Protein AF-A0A9Q3BTA9-F1 (afdb_monomer_lite)

Radius of gyration: 16.53 Å; chains: 1; bounding 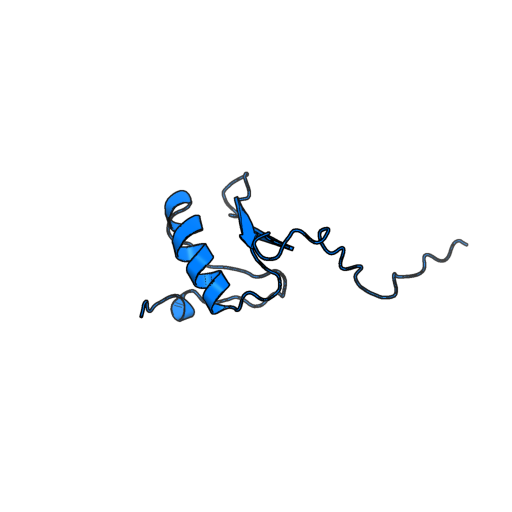box: 27×61×35 Å

Organism: NCBI:txid1389203

Struc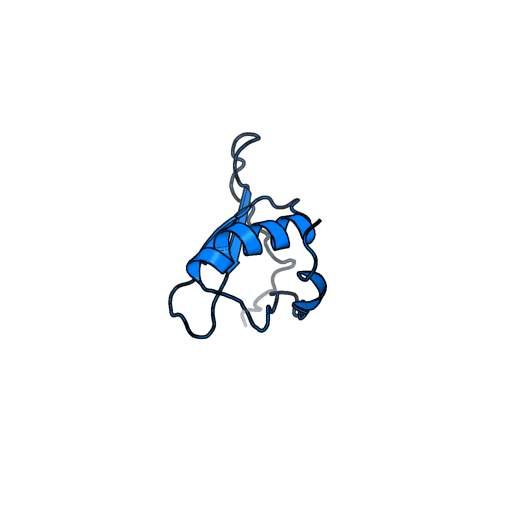ture (mmCIF, N/CA/C/O backbone):
data_AF-A0A9Q3BTA9-F1
#
_entry.id   AF-A0A9Q3BTA9-F1
#
loop_
_atom_site.group_PDB
_atom_site.id
_atom_site.type_symbol
_atom_site.label_atom_id
_atom_site.label_alt_id
_atom_site.label_comp_id
_atom_site.label_asym_id
_atom_site.label_entity_id
_atom_site.label_seq_id
_atom_site.pdbx_PDB_ins_code
_atom_site.Cartn_x
_atom_site.Cartn_y
_atom_site.Cartn_z
_atom_site.occupancy
_atom_site.B_iso_or_equiv
_atom_site.auth_seq_id
_atom_site.auth_comp_id
_atom_site.auth_asym_id
_atom_site.auth_atom_id
_atom_site.pdbx_PDB_model_num
ATOM 1 N N . MET A 1 1 ? 1.275 -47.251 1.051 1.00 38.75 1 MET A N 1
ATOM 2 C CA . MET A 1 1 ? 1.435 -45.922 1.678 1.00 38.75 1 MET A CA 1
ATOM 3 C C . MET A 1 1 ? 1.722 -44.923 0.575 1.00 38.75 1 MET A C 1
ATOM 5 O O . MET A 1 1 ? 2.699 -45.113 -0.136 1.00 38.75 1 MET A O 1
ATOM 9 N N . ILE A 1 2 ? 0.861 -43.925 0.387 1.00 44.75 2 ILE A N 1
ATOM 10 C CA . ILE A 1 2 ? 1.105 -42.815 -0.542 1.00 44.75 2 ILE A CA 1
ATOM 11 C C . ILE A 1 2 ? 1.864 -41.752 0.251 1.00 44.75 2 ILE A C 1
ATOM 13 O O . ILE A 1 2 ? 1.355 -41.263 1.254 1.00 44.75 2 ILE A O 1
ATOM 17 N N . GLN A 1 3 ? 3.097 -41.459 -0.154 1.00 51.94 3 GLN A N 1
ATOM 18 C CA . GLN A 1 3 ? 3.883 -40.360 0.399 1.00 51.94 3 GLN A CA 1
ATOM 19 C C . GLN A 1 3 ? 3.518 -39.102 -0.391 1.00 51.94 3 GLN A C 1
ATOM 21 O O . GLN A 1 3 ? 3.803 -39.013 -1.585 1.00 51.94 3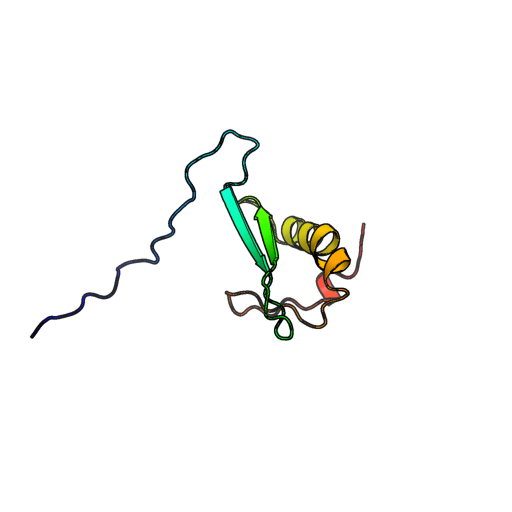 GLN A O 1
ATOM 26 N N . ILE A 1 4 ? 2.824 -38.168 0.258 1.00 60.25 4 ILE A N 1
ATOM 27 C CA . ILE A 1 4 ? 2.511 -36.857 -0.311 1.00 60.25 4 ILE A CA 1
ATOM 28 C C . ILE A 1 4 ? 3.823 -36.067 -0.292 1.00 60.25 4 ILE A C 1
ATOM 30 O O . ILE A 1 4 ? 4.319 -35.731 0.779 1.00 60.25 4 ILE A O 1
ATOM 34 N N . GLN A 1 5 ? 4.426 -35.839 -1.462 1.00 62.75 5 GLN A N 1
ATOM 35 C CA . GLN A 1 5 ? 5.585 -34.952 -1.562 1.00 62.75 5 GLN A CA 1
ATOM 36 C C . GLN A 1 5 ? 5.143 -33.517 -1.280 1.00 62.75 5 GLN A C 1
ATOM 38 O O . GLN A 1 5 ? 4.226 -33.014 -1.930 1.00 62.75 5 GLN A O 1
ATOM 43 N N . GLU A 1 6 ? 5.820 -32.856 -0.344 1.00 65.94 6 GLU A N 1
ATOM 44 C CA . GLU A 1 6 ? 5.677 -31.417 -0.148 1.00 65.94 6 GLU A CA 1
ATOM 45 C C . GLU A 1 6 ? 6.162 -30.672 -1.406 1.00 65.94 6 GLU A C 1
ATOM 47 O O . GLU A 1 6 ? 7.214 -31.014 -1.964 1.00 65.94 6 GLU A O 1
ATOM 52 N N . PRO A 1 7 ? 5.400 -29.681 -1.903 1.00 61.31 7 PRO A N 1
ATOM 53 C CA . PRO A 1 7 ? 5.784 -28.933 -3.090 1.00 61.31 7 PRO A CA 1
ATOM 54 C C . PRO A 1 7 ? 7.096 -28.175 -2.840 1.00 61.31 7 PRO A C 1
ATOM 56 O O . PRO A 1 7 ? 7.234 -27.437 -1.870 1.00 61.31 7 PRO A O 1
ATOM 59 N N . LYS A 1 8 ? 8.066 -28.361 -3.745 1.00 56.72 8 LYS A N 1
ATOM 60 C CA . LYS A 1 8 ? 9.458 -27.876 -3.629 1.00 56.72 8 LYS A CA 1
ATOM 61 C C . LYS A 1 8 ? 9.637 -26.350 -3.647 1.00 56.72 8 LYS A C 1
ATOM 63 O O . LYS A 1 8 ? 10.747 -25.883 -3.413 1.00 56.72 8 LYS A O 1
ATOM 68 N N . SER A 1 9 ? 8.588 -25.582 -3.918 1.00 54.16 9 SER A N 1
ATOM 69 C CA . SER A 1 9 ? 8.586 -24.119 -3.848 1.00 54.16 9 SER A CA 1
ATOM 70 C C . SER A 1 9 ? 7.150 -23.598 -3.956 1.00 54.16 9 SER A C 1
ATOM 72 O O . SER A 1 9 ? 6.325 -24.263 -4.595 1.00 54.16 9 SER A O 1
ATOM 74 N N . PRO A 1 10 ? 6.832 -22.413 -3.398 1.00 53.91 10 PRO A N 1
ATOM 75 C CA . PRO A 1 10 ? 5.605 -21.708 -3.746 1.00 53.91 10 PRO A CA 1
ATOM 76 C C . PRO A 1 10 ? 5.541 -21.569 -5.268 1.00 53.91 10 PRO A C 1
ATOM 78 O O . PRO A 1 10 ? 6.492 -21.098 -5.891 1.00 53.91 10 PRO A O 1
ATOM 81 N N . GLN A 1 11 ? 4.462 -22.044 -5.882 1.00 49.72 11 GLN A N 1
ATOM 82 C CA . GLN A 1 11 ? 4.228 -21.798 -7.298 1.00 49.72 11 GLN A CA 1
ATOM 83 C C . GLN A 1 11 ? 3.672 -20.382 -7.419 1.00 49.72 11 GLN A C 1
ATOM 85 O O . GLN A 1 11 ? 2.484 -20.157 -7.202 1.00 49.72 11 GLN A O 1
ATOM 90 N N . GLU A 1 12 ? 4.549 -19.421 -7.699 1.00 54.84 12 GLU A N 1
ATOM 91 C CA . GLU A 1 12 ? 4.144 -18.071 -8.077 1.00 54.84 12 GLU A CA 1
ATOM 92 C C . GLU A 1 12 ? 3.566 -18.152 -9.494 1.00 54.84 12 GLU A C 1
ATOM 94 O O . GLU A 1 12 ? 4.281 -18.328 -10.480 1.00 54.84 12 GLU A O 1
ATOM 99 N N . ILE A 1 13 ? 2.235 -18.175 -9.580 1.00 57.25 13 ILE A N 1
ATOM 100 C CA . ILE A 1 13 ? 1.523 -18.156 -10.856 1.00 57.25 13 ILE A CA 1
ATOM 101 C C . ILE A 1 13 ? 1.448 -16.695 -11.278 1.00 57.25 13 ILE A C 1
ATOM 103 O O . ILE A 1 13 ? 0.558 -15.962 -10.846 1.00 57.25 13 ILE A O 1
ATOM 107 N N . ASP A 1 14 ? 2.404 -16.279 -12.103 1.00 60.84 14 ASP A N 1
ATOM 108 C CA . ASP A 1 14 ? 2.365 -14.962 -12.724 1.00 60.84 14 ASP A CA 1
ATOM 109 C C . ASP A 1 14 ? 1.139 -14.833 -13.631 1.00 60.84 14 ASP A C 1
ATOM 111 O O . ASP A 1 14 ? 0.751 -15.756 -14.359 1.00 60.84 14 ASP A O 1
ATOM 115 N N . LEU A 1 15 ? 0.524 -13.651 -13.599 1.00 67.56 15 LEU A N 1
ATOM 116 C CA . LEU A 1 15 ? -0.511 -13.300 -14.559 1.00 67.56 15 LEU A CA 1
ATOM 117 C C . LEU A 1 15 ? 0.102 -13.255 -15.969 1.00 67.56 15 LEU A C 1
ATOM 119 O O . LEU A 1 15 ? 1.254 -12.842 -16.128 1.00 67.56 15 LEU A O 1
ATOM 123 N N . PRO A 1 16 ? -0.645 -13.665 -17.011 1.00 68.62 16 PRO A N 1
ATOM 124 C CA . PRO A 1 16 ? -0.142 -13.624 -18.376 1.00 68.62 16 PRO A CA 1
ATOM 125 C C . PRO A 1 16 ? 0.323 -12.201 -18.722 1.00 68.62 16 PRO A C 1
ATOM 127 O O . PRO A 1 16 ? -0.343 -11.234 -18.338 1.00 68.62 16 PRO A O 1
ATOM 130 N N . PRO A 1 17 ? 1.446 -12.050 -19.445 1.00 64.81 17 PRO A N 1
ATOM 131 C CA . PRO A 1 17 ? 1.995 -10.739 -19.752 1.00 64.81 17 PRO A CA 1
ATOM 132 C C . PRO A 1 17 ? 0.994 -9.944 -20.595 1.00 64.81 17 PRO A C 1
ATOM 134 O O . PRO A 1 17 ? 0.707 -10.286 -21.742 1.00 64.81 17 PRO A O 1
ATOM 137 N N . GLY A 1 18 ? 0.451 -8.873 -20.020 1.00 64.62 18 GLY A N 1
ATOM 138 C CA . GLY A 1 18 ? -0.173 -7.811 -20.797 1.00 64.62 18 GLY A CA 1
ATOM 139 C C . GLY A 1 18 ? 0.899 -6.895 -21.397 1.00 64.62 18 GLY A C 1
ATOM 140 O O . GLY A 1 18 ? 2.064 -6.952 -21.008 1.00 64.62 18 GLY A O 1
ATOM 141 N N . GLY A 1 19 ? 0.533 -6.036 -22.355 1.00 70.06 19 GLY A N 1
ATOM 142 C CA . GLY A 1 19 ? 1.462 -5.023 -22.883 1.00 70.06 19 GLY A CA 1
ATOM 143 C C . GLY A 1 19 ? 2.016 -4.114 -21.776 1.00 70.06 19 GLY A C 1
ATOM 144 O O . GLY A 1 19 ? 1.453 -4.081 -20.689 1.00 70.06 19 GLY A O 1
ATOM 145 N N . GLU A 1 20 ? 3.057 -3.323 -22.049 1.00 66.25 20 GLU A N 1
ATOM 146 C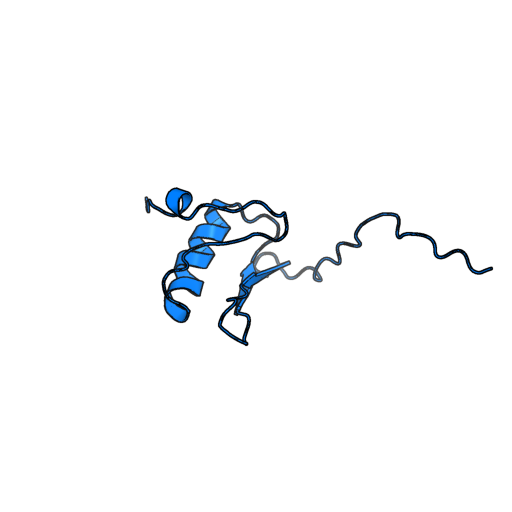 CA . GLU A 1 20 ? 3.822 -2.538 -21.047 1.00 66.25 20 GLU A CA 1
ATOM 147 C C . GLU A 1 20 ? 2.991 -1.661 -20.087 1.00 66.25 20 GLU A C 1
ATOM 149 O O . GLU A 1 20 ? 3.450 -1.311 -19.006 1.00 66.25 20 GLU A O 1
ATOM 154 N N . ARG A 1 21 ? 1.757 -1.304 -20.463 1.00 71.38 21 ARG A N 1
ATOM 155 C CA . ARG A 1 21 ? 0.816 -0.521 -19.642 1.00 71.38 21 ARG A CA 1
ATOM 156 C C . ARG A 1 21 ? -0.221 -1.368 -18.893 1.00 71.38 21 ARG A C 1
ATOM 158 O O . ARG A 1 21 ? -1.201 -0.826 -18.389 1.00 71.38 21 ARG A O 1
ATOM 165 N N . SER A 1 22 ? -0.051 -2.684 -18.862 1.00 82.94 22 SER A N 1
ATOM 166 C CA . SER A 1 22 ? -0.999 -3.619 -18.255 1.00 82.94 22 SER A CA 1
ATOM 167 C C . SER A 1 22 ? -0.537 -4.011 -16.864 1.00 82.94 22 SER A C 1
ATOM 169 O O . SER A 1 22 ? 0.628 -4.344 -16.659 1.00 82.94 22 SER A O 1
ATOM 171 N N . PHE A 1 23 ? -1.470 -4.016 -15.920 1.00 85.44 23 PHE A N 1
ATOM 172 C CA . PHE A 1 23 ? -1.228 -4.514 -14.574 1.00 85.44 23 PHE A CA 1
ATOM 173 C C . PHE A 1 23 ? -0.914 -6.012 -14.609 1.00 85.44 23 PHE A C 1
ATOM 175 O O . PHE A 1 23 ? -1.601 -6.777 -15.287 1.00 85.44 23 PHE A O 1
ATOM 182 N N . ASN A 1 24 ? 0.123 -6.418 -13.880 1.00 86.00 24 ASN A N 1
ATOM 183 C CA . ASN A 1 24 ? 0.570 -7.810 -13.771 1.00 86.00 24 ASN A CA 1
ATOM 184 C C . ASN A 1 24 ? 0.424 -8.363 -12.344 1.00 86.00 24 ASN A C 1
ATOM 186 O O . ASN A 1 24 ? 0.812 -9.497 -12.088 1.00 86.00 24 ASN A O 1
ATOM 190 N N . ALA A 1 25 ? -0.156 -7.586 -11.426 1.00 85.44 25 ALA A N 1
ATOM 191 C CA . ALA A 1 25 ? -0.469 -8.002 -10.068 1.00 85.44 25 ALA A CA 1
ATOM 192 C C . ALA A 1 25 ? -1.798 -7.393 -9.590 1.00 85.44 25 ALA A C 1
ATOM 194 O O . ALA A 1 25 ? -2.338 -6.452 -10.180 1.00 85.44 25 ALA A O 1
ATOM 195 N N . CYS A 1 26 ? -2.333 -7.938 -8.498 1.00 89.19 26 CYS A N 1
ATOM 196 C CA . CYS A 1 26 ? -3.519 -7.414 -7.833 1.00 89.19 26 CYS A CA 1
ATOM 197 C C . CYS A 1 26 ? -3.281 -7.346 -6.323 1.00 89.19 26 CYS A C 1
ATOM 199 O O . CYS A 1 26 ? -3.081 -8.373 -5.677 1.00 89.19 26 CYS A O 1
ATOM 201 N N . LEU A 1 27 ? -3.358 -6.145 -5.749 1.00 89.44 27 LEU A N 1
ATOM 202 C CA . LEU A 1 27 ? -3.386 -5.955 -4.305 1.00 89.44 27 LEU A CA 1
ATOM 203 C C . LEU A 1 27 ? -4.809 -6.195 -3.800 1.00 89.44 27 LEU A C 1
ATOM 205 O O . LEU A 1 27 ? -5.757 -5.557 -4.261 1.00 89.44 27 LEU A O 1
ATOM 209 N N . VAL A 1 28 ? -4.955 -7.097 -2.834 1.00 90.44 28 VAL A N 1
ATOM 210 C CA . VAL A 1 28 ? -6.243 -7.401 -2.207 1.00 90.44 28 VAL A CA 1
ATOM 211 C C . VAL A 1 28 ? -6.277 -6.776 -0.821 1.00 90.44 28 VAL A C 1
ATOM 213 O O . VAL A 1 28 ? -5.469 -7.113 0.040 1.00 90.44 28 VAL A O 1
ATOM 216 N N . LEU A 1 29 ? -7.223 -5.867 -0.598 1.00 89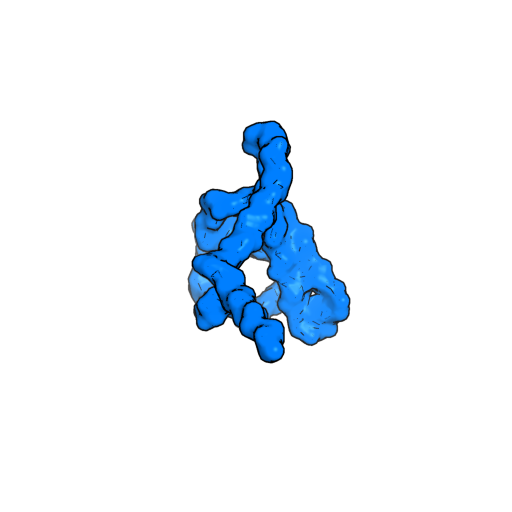.38 29 LEU A N 1
ATOM 217 C CA . LEU A 1 29 ? -7.483 -5.284 0.713 1.00 89.38 29 LEU A CA 1
ATOM 218 C C . LEU A 1 29 ? -8.710 -5.951 1.323 1.00 89.38 29 LEU A C 1
ATOM 220 O O . LEU A 1 29 ? -9.816 -5.876 0.779 1.00 89.38 29 LEU A O 1
ATOM 224 N N . VAL A 1 30 ? -8.504 -6.589 2.470 1.00 88.12 30 VAL A N 1
ATOM 225 C CA . VAL A 1 30 ? -9.562 -7.237 3.243 1.00 88.12 30 VAL A CA 1
ATOM 226 C C . VAL A 1 30 ? -9.790 -6.431 4.512 1.00 88.12 30 VAL A C 1
ATOM 228 O O . VAL A 1 30 ? -8.925 -6.345 5.380 1.00 88.12 30 VAL A O 1
ATOM 231 N N . ASP A 1 31 ? -10.970 -5.834 4.621 1.00 86.44 31 ASP A N 1
ATOM 232 C CA . ASP A 1 31 ? -11.418 -5.191 5.850 1.00 86.44 31 ASP A CA 1
ATOM 233 C C . ASP A 1 31 ? -12.108 -6.239 6.731 1.00 86.44 31 ASP A C 1
ATOM 235 O O . ASP A 1 31 ? -13.071 -6.875 6.305 1.00 86.44 31 ASP A O 1
ATOM 239 N N . ARG A 1 32 ? -11.630 -6.406 7.971 1.00 84.25 32 ARG A N 1
ATOM 240 C CA . ARG A 1 32 ? -12.141 -7.402 8.930 1.00 84.25 32 ARG A CA 1
ATOM 241 C C . ARG A 1 32 ? -13.638 -7.263 9.216 1.00 84.25 32 ARG A C 1
ATOM 243 O O . ARG A 1 32 ? -14.274 -8.247 9.583 1.00 84.25 32 ARG A O 1
ATOM 250 N N . TYR A 1 33 ? -14.202 -6.067 9.059 1.00 82.62 33 TYR A N 1
ATOM 251 C CA . TYR A 1 33 ? -15.617 -5.803 9.330 1.00 82.62 33 TYR A CA 1
ATOM 252 C C . TYR A 1 33 ? -16.492 -5.840 8.077 1.00 82.62 33 TYR A C 1
ATOM 254 O O . TYR A 1 33 ? -17.720 -5.888 8.185 1.00 82.62 33 TYR A O 1
ATOM 262 N N . ARG A 1 34 ? -15.894 -5.850 6.880 1.00 78.44 34 ARG A N 1
ATOM 263 C CA . ARG A 1 34 ? -16.631 -5.946 5.617 1.00 78.44 34 ARG A CA 1
ATOM 264 C C . ARG A 1 34 ? -16.521 -7.348 5.043 1.00 78.44 34 ARG A C 1
ATOM 266 O O . ARG A 1 34 ? -15.462 -7.953 4.981 1.00 78.44 34 ARG A O 1
ATOM 273 N N . LYS A 1 35 ? -17.639 -7.844 4.520 1.00 83.56 35 LYS A N 1
ATOM 274 C CA . LYS A 1 35 ? -17.686 -9.139 3.822 1.00 83.56 35 LYS A CA 1
ATOM 275 C C . LYS A 1 35 ? -17.155 -9.072 2.385 1.00 83.56 35 LYS A C 1
ATOM 277 O O . LYS A 1 35 ? -17.131 -10.088 1.701 1.00 83.56 35 LYS A O 1
ATOM 282 N N . THR A 1 36 ? -16.780 -7.883 1.914 1.00 85.31 36 THR A N 1
ATOM 283 C CA . THR A 1 36 ? -16.387 -7.626 0.525 1.00 85.31 36 THR A CA 1
ATOM 284 C C . THR A 1 36 ? -14.946 -7.115 0.465 1.00 85.31 36 THR A C 1
ATOM 286 O O . THR A 1 36 ? -14.697 -6.008 0.958 1.00 85.31 36 THR A O 1
ATOM 289 N N . PRO A 1 37 ? -14.009 -7.869 -0.135 1.00 90.31 37 PRO A N 1
ATOM 290 C CA . PRO A 1 37 ? -12.653 -7.389 -0.373 1.00 90.31 37 PRO A CA 1
ATOM 291 C C . PRO A 1 37 ? -12.626 -6.331 -1.482 1.00 90.31 37 PRO A C 1
ATOM 293 O O . PRO A 1 37 ? -13.490 -6.304 -2.361 1.00 90.31 37 PRO A O 1
ATOM 296 N N . MET A 1 38 ? -11.609 -5.475 -1.451 1.00 90.38 38 MET A N 1
ATOM 297 C CA . MET A 1 38 ? -11.294 -4.548 -2.534 1.00 90.38 38 MET A CA 1
ATOM 298 C C . MET A 1 38 ? -10.092 -5.070 -3.319 1.00 90.38 38 MET A C 1
ATOM 300 O O . MET A 1 38 ? -9.069 -5.420 -2.736 1.00 90.38 38 MET A O 1
ATOM 304 N N . PHE A 1 39 ? -10.217 -5.079 -4.643 1.00 91.69 39 PHE A N 1
ATOM 305 C CA . PHE A 1 39 ? -9.164 -5.491 -5.564 1.00 91.69 39 PHE A CA 1
ATOM 306 C C . PHE A 1 39 ? -8.593 -4.256 -6.255 1.00 91.69 39 PHE A C 1
ATOM 308 O O . PHE A 1 39 ? -9.323 -3.522 -6.924 1.00 91.69 39 PHE A O 1
ATOM 315 N N . LEU A 1 40 ? -7.297 -4.017 -6.077 1.00 90.31 40 LEU A N 1
ATOM 316 C CA . LEU A 1 40 ? -6.578 -2.900 -6.675 1.00 90.31 40 LEU A CA 1
ATOM 317 C C . LEU A 1 40 ? -5.559 -3.450 -7.678 1.00 90.31 40 LEU A C 1
ATOM 319 O O . LEU A 1 40 ? -4.623 -4.139 -7.270 1.00 90.31 40 LEU A O 1
ATOM 323 N N . PRO A 1 41 ? -5.717 -3.171 -8.982 1.00 90.38 41 PRO A N 1
ATOM 324 C CA . PRO A 1 41 ? -4.749 -3.618 -9.969 1.00 90.38 41 PRO A CA 1
ATOM 325 C C . PRO A 1 41 ? -3.429 -2.860 -9.773 1.00 90.38 41 PRO A C 1
ATOM 327 O O . PRO A 1 41 ? -3.421 -1.639 -9.591 1.00 90.38 41 PRO A O 1
ATOM 330 N N . CYS A 1 42 ? -2.314 -3.586 -9.769 1.00 88.56 42 CYS A N 1
ATOM 331 C CA . CYS A 1 42 ? -0.986 -3.048 -9.492 1.00 88.56 42 CYS A CA 1
ATOM 332 C C . CYS A 1 42 ? 0.086 -3.734 -10.344 1.00 88.56 42 CYS A C 1
ATOM 334 O O . CYS A 1 42 ? -0.211 -4.588 -11.186 1.00 88.56 42 CYS A O 1
ATOM 336 N N . HIS A 1 43 ? 1.339 -3.324 -10.144 1.00 86.94 43 HIS A N 1
ATOM 337 C CA . HIS A 1 43 ? 2.474 -3.993 -10.757 1.00 86.94 43 HIS A CA 1
ATOM 338 C C . HIS A 1 43 ? 3.346 -4.705 -9.722 1.00 86.94 43 HIS A C 1
ATOM 340 O O . HIS A 1 43 ? 3.508 -4.215 -8.606 1.00 86.94 43 HIS A O 1
ATOM 346 N N . THR A 1 44 ? 3.951 -5.832 -10.102 1.00 83.62 44 THR A N 1
ATOM 347 C CA . THR A 1 44 ? 4.841 -6.633 -9.238 1.00 83.62 44 THR A CA 1
ATOM 348 C C . THR A 1 44 ? 6.069 -5.863 -8.744 1.00 83.62 44 THR A C 1
ATOM 350 O O . THR A 1 44 ? 6.615 -6.186 -7.695 1.00 83.62 44 THR A O 1
ATOM 353 N N . TYR A 1 45 ? 6.489 -4.819 -9.465 1.00 84.81 45 TYR A N 1
ATOM 354 C CA . TYR A 1 45 ? 7.628 -3.968 -9.109 1.00 84.81 45 TYR A CA 1
ATOM 355 C C . TYR A 1 45 ? 7.253 -2.732 -8.274 1.00 84.81 45 TYR A C 1
ATOM 357 O O . TYR A 1 45 ? 8.118 -1.892 -8.022 1.00 84.81 45 TYR A O 1
ATOM 365 N N . TYR A 1 46 ? 5.988 -2.577 -7.865 1.00 86.44 46 TYR A N 1
ATOM 366 C CA . TYR A 1 46 ? 5.584 -1.466 -7.000 1.00 86.44 46 TYR A CA 1
ATOM 367 C C . TYR A 1 46 ? 6.353 -1.490 -5.682 1.00 86.44 46 TYR A C 1
ATOM 369 O O . TYR A 1 46 ? 6.432 -2.507 -4.992 1.00 86.44 46 TYR A O 1
ATOM 377 N N . THR A 1 47 ? 6.896 -0.336 -5.309 1.00 87.38 47 THR A N 1
ATOM 378 C CA . THR A 1 47 ? 7.557 -0.161 -4.020 1.00 87.38 47 THR A CA 1
ATOM 379 C C . THR A 1 47 ? 6.526 -0.045 -2.892 1.00 87.38 47 THR A C 1
ATOM 381 O O . THR A 1 47 ? 5.318 0.112 -3.113 1.00 87.38 47 THR A O 1
ATOM 384 N N . ALA A 1 48 ? 6.995 -0.082 -1.641 1.00 85.12 48 ALA A N 1
ATOM 385 C CA . ALA A 1 48 ? 6.138 0.162 -0.481 1.00 85.12 48 ALA A CA 1
ATOM 386 C C . ALA A 1 48 ? 5.458 1.544 -0.544 1.00 85.12 48 ALA A C 1
ATOM 388 O O . ALA A 1 48 ? 4.295 1.673 -0.165 1.00 85.12 48 ALA A O 1
ATOM 389 N N . LEU A 1 49 ? 6.156 2.557 -1.072 1.00 88.06 49 LEU A N 1
ATOM 390 C CA . LEU A 1 49 ? 5.613 3.902 -1.247 1.00 88.06 49 LEU A CA 1
ATOM 391 C C . LEU A 1 49 ? 4.512 3.929 -2.314 1.00 88.06 49 LEU A C 1
ATOM 393 O O . LEU A 1 49 ? 3.441 4.471 -2.056 1.00 88.06 49 LEU A O 1
ATOM 397 N N . ASP A 1 50 ? 4.736 3.296 -3.470 1.00 90.12 50 ASP A N 1
ATOM 398 C CA . ASP A 1 50 ? 3.723 3.205 -4.535 1.00 90.12 50 ASP A CA 1
ATOM 399 C C . ASP A 1 50 ? 2.452 2.521 -4.022 1.00 90.12 50 ASP A C 1
ATOM 401 O O . ASP A 1 50 ? 1.331 2.980 -4.257 1.00 90.12 50 ASP A O 1
ATOM 405 N N . THR A 1 51 ? 2.635 1.453 -3.243 1.00 88.12 51 THR A N 1
ATOM 406 C CA . THR A 1 51 ? 1.546 0.715 -2.599 1.00 88.12 51 THR A CA 1
ATOM 407 C C . THR A 1 51 ? 0.803 1.591 -1.588 1.00 88.12 51 THR A C 1
ATOM 409 O O . THR A 1 51 ? -0.427 1.639 -1.608 1.00 88.12 51 THR A O 1
ATOM 412 N N . ALA A 1 52 ? 1.519 2.332 -0.737 1.00 88.75 52 ALA A N 1
ATOM 413 C CA . ALA A 1 52 ? 0.922 3.241 0.241 1.00 88.75 52 ALA A CA 1
ATOM 414 C C . ALA A 1 52 ? 0.120 4.369 -0.428 1.00 88.75 52 ALA A C 1
ATOM 416 O O . ALA A 1 52 ? -1.018 4.629 -0.040 1.00 88.75 52 ALA A O 1
ATOM 417 N N . ILE A 1 53 ? 0.668 4.991 -1.476 1.00 91.31 53 ILE A N 1
ATOM 418 C CA . ILE A 1 53 ? -0.015 6.025 -2.267 1.00 91.31 53 ILE A CA 1
ATOM 419 C C . ILE A 1 53 ? -1.271 5.450 -2.931 1.00 91.31 53 ILE A C 1
ATOM 421 O O . ILE A 1 53 ? -2.323 6.093 -2.947 1.00 91.31 53 ILE A O 1
ATOM 425 N N . MET A 1 54 ? -1.194 4.230 -3.462 1.00 90.19 54 MET A N 1
ATOM 426 C CA . MET A 1 54 ? -2.340 3.552 -4.062 1.00 90.19 54 MET A CA 1
ATOM 427 C C . MET A 1 54 ? -3.449 3.297 -3.032 1.00 90.19 54 MET A C 1
ATOM 429 O O . MET A 1 54 ? -4.609 3.608 -3.308 1.00 90.19 54 MET A O 1
ATOM 433 N N . ILE A 1 55 ? -3.109 2.799 -1.838 1.00 89.44 55 ILE A N 1
ATOM 434 C CA . ILE A 1 55 ? -4.061 2.609 -0.730 1.00 89.44 55 ILE A CA 1
ATOM 435 C C .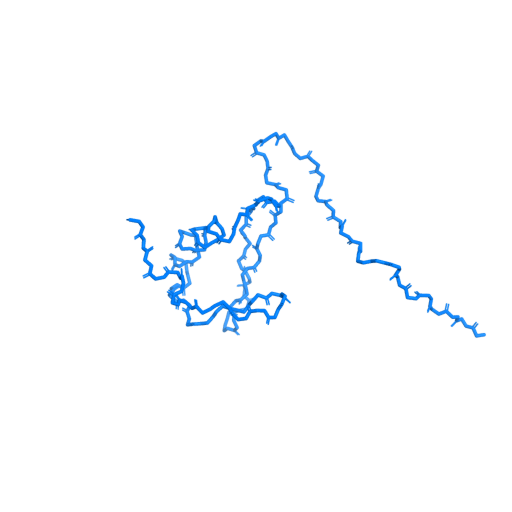 ILE A 1 55 ? -4.675 3.953 -0.325 1.00 89.44 55 ILE A C 1
ATOM 437 O O . ILE A 1 55 ? -5.896 4.058 -0.213 1.00 89.44 55 ILE A O 1
ATOM 441 N N . TRP A 1 56 ? -3.859 4.997 -0.172 1.00 88.81 56 TRP A N 1
ATOM 442 C CA . TRP A 1 56 ? -4.329 6.333 0.188 1.00 88.81 56 TRP A CA 1
ATOM 443 C C . TRP A 1 56 ? -5.348 6.880 -0.818 1.00 88.81 56 TRP A C 1
ATOM 445 O O . TRP A 1 56 ? -6.435 7.312 -0.445 1.00 88.81 56 TRP A O 1
ATOM 455 N N . ASN A 1 57 ? -5.037 6.800 -2.111 1.00 89.62 57 ASN A N 1
ATOM 456 C CA . ASN A 1 57 ? -5.874 7.384 -3.159 1.00 89.62 57 ASN A CA 1
ATOM 457 C C . ASN A 1 57 ? -7.115 6.545 -3.492 1.00 89.62 57 ASN A C 1
ATOM 459 O O . ASN A 1 57 ? -8.145 7.098 -3.887 1.00 89.62 57 ASN A O 1
ATOM 463 N N . LYS A 1 58 ? -7.022 5.213 -3.396 1.00 89.38 58 LYS A N 1
ATOM 464 C CA . LYS A 1 58 ? -8.082 4.299 -3.848 1.00 89.38 58 LYS A CA 1
ATOM 465 C C . LYS A 1 58 ? -8.873 3.678 -2.709 1.00 89.38 58 LYS A C 1
ATOM 467 O O . LYS A 1 58 ? -10.072 3.511 -2.858 1.00 89.38 58 LYS A O 1
ATOM 472 N N . ALA A 1 59 ? -8.241 3.328 -1.595 1.00 87.75 59 ALA A N 1
ATOM 473 C CA . ALA A 1 59 ? -8.908 2.587 -0.530 1.00 87.75 59 ALA A CA 1
ATOM 474 C C . ALA A 1 59 ? -9.532 3.511 0.523 1.00 87.75 59 ALA A C 1
ATOM 476 O O . ALA A 1 59 ? -10.680 3.300 0.915 1.00 87.75 59 ALA A O 1
ATOM 477 N N . ILE A 1 60 ? -8.825 4.570 0.936 1.00 86.00 60 ILE A N 1
ATOM 478 C CA . ILE A 1 60 ? -9.309 5.493 1.980 1.00 86.00 60 ILE A CA 1
ATOM 479 C C . ILE A 1 60 ? -10.607 6.198 1.563 1.00 86.00 60 ILE A C 1
ATOM 481 O O . ILE A 1 60 ? -11.503 6.382 2.384 1.00 86.00 60 ILE A O 1
ATOM 485 N N . SER A 1 61 ? -10.757 6.537 0.281 1.00 84.19 61 SER A N 1
ATOM 486 C CA . SER A 1 61 ? -11.969 7.179 -0.249 1.00 84.19 61 SER A CA 1
ATOM 487 C C . SER A 1 61 ? -13.222 6.295 -0.176 1.00 84.19 61 SER A C 1
ATOM 489 O O . SER A 1 61 ? -14.332 6.818 -0.095 1.00 84.19 61 SER A O 1
ATOM 491 N N . HIS A 1 62 ? -13.068 4.968 -0.164 1.00 82.81 62 HIS A N 1
ATOM 492 C CA . HIS A 1 62 ? -14.180 4.013 -0.118 1.00 82.81 62 HIS A CA 1
ATOM 493 C C . HIS A 1 62 ? -14.422 3.415 1.276 1.00 82.81 62 HIS A C 1
ATOM 495 O O . HIS A 1 62 ? -15.564 3.089 1.624 1.00 82.81 62 HIS A O 1
ATOM 501 N N . ASN A 1 63 ? -13.363 3.247 2.069 1.00 79.31 63 ASN A N 1
ATOM 502 C CA . ASN A 1 63 ? -13.401 2.527 3.342 1.00 79.31 63 ASN A CA 1
ATOM 503 C C . ASN A 1 63 ? -13.202 3.434 4.564 1.00 79.31 63 ASN A C 1
ATOM 505 O O . ASN A 1 63 ? -13.469 2.994 5.679 1.00 79.31 63 ASN A O 1
ATOM 509 N N . GLY A 1 64 ? -12.794 4.690 4.370 1.00 83.12 64 GLY A N 1
ATOM 510 C CA . GLY A 1 64 ? -12.354 5.562 5.455 1.00 83.12 64 GLY A CA 1
ATOM 511 C C . GLY A 1 64 ? -10.930 5.232 5.908 1.00 83.12 64 GLY A C 1
ATOM 512 O O . GLY A 1 64 ? -10.184 4.539 5.218 1.00 83.12 64 GLY A O 1
ATOM 513 N N . LEU A 1 65 ? -10.532 5.761 7.066 1.00 83.69 65 LEU A N 1
ATOM 514 C CA . LEU A 1 65 ? -9.181 5.577 7.592 1.00 83.69 65 LEU A CA 1
ATOM 515 C C . LEU A 1 65 ? -9.041 4.214 8.284 1.00 83.69 65 LEU A C 1
ATOM 517 O O . LEU A 1 65 ? -9.769 3.914 9.230 1.00 83.69 65 LEU A O 1
ATOM 521 N N . PHE A 1 66 ? -8.078 3.409 7.836 1.00 82.62 66 PHE A N 1
ATOM 522 C CA . PHE A 1 66 ? -7.704 2.169 8.515 1.00 82.62 66 PHE A CA 1
ATOM 523 C C . PHE A 1 66 ? -6.954 2.481 9.813 1.00 82.62 66 PHE A C 1
ATOM 525 O O . PHE A 1 66 ? -6.122 3.382 9.834 1.00 82.62 66 PHE A O 1
ATOM 532 N N . GLN A 1 67 ? -7.231 1.733 10.883 1.00 82.06 67 GLN A N 1
ATOM 533 C CA . GLN A 1 67 ? -6.469 1.848 12.134 1.00 82.06 67 GLN A CA 1
ATOM 534 C C . GLN A 1 67 ? -5.142 1.088 12.034 1.00 82.06 67 GLN A C 1
ATOM 536 O O . GLN A 1 67 ? -4.088 1.667 12.277 1.00 82.06 67 GLN A O 1
ATOM 541 N N . ASP A 1 68 ? -5.206 -0.166 11.577 1.00 82.81 68 ASP A N 1
ATOM 542 C CA . ASP A 1 68 ? -4.057 -1.054 11.414 1.00 82.81 68 ASP A CA 1
ATOM 543 C C . ASP A 1 68 ? -4.106 -1.738 10.044 1.00 82.81 68 ASP A C 1
ATOM 545 O O . ASP A 1 68 ? -5.177 -2.156 9.592 1.00 82.81 68 ASP A O 1
ATOM 549 N N . ILE A 1 69 ? -2.944 -1.889 9.403 1.00 83.38 69 ILE A N 1
ATOM 550 C CA . ILE A 1 69 ? -2.781 -2.658 8.165 1.00 83.38 69 ILE A CA 1
ATOM 551 C C . ILE A 1 69 ? -1.802 -3.800 8.441 1.00 83.38 69 ILE A C 1
ATOM 553 O O . ILE A 1 69 ? -0.642 -3.583 8.795 1.00 83.38 69 ILE A O 1
ATOM 557 N N . ILE A 1 70 ? -2.289 -5.026 8.265 1.00 82.69 70 ILE A N 1
ATOM 558 C CA . ILE A 1 70 ? -1.504 -6.252 8.403 1.00 82.69 70 ILE A CA 1
ATOM 559 C C . ILE A 1 70 ? -1.232 -6.772 6.994 1.00 82.69 70 ILE A C 1
ATOM 561 O O . ILE A 1 70 ? -2.166 -6.986 6.221 1.00 82.69 70 ILE A O 1
ATOM 565 N N . SER A 1 71 ? 0.044 -6.928 6.654 1.00 83.69 71 SER A N 1
ATOM 566 C CA . SER A 1 71 ? 0.469 -7.529 5.390 1.00 83.69 71 SER A CA 1
ATOM 567 C C . SER A 1 71 ? 0.597 -9.045 5.537 1.00 83.69 71 SER A C 1
ATOM 569 O O . SER A 1 71 ? 0.926 -9.531 6.614 1.00 83.69 71 SER A O 1
ATOM 571 N N . ASP A 1 72 ? 0.399 -9.781 4.444 1.00 73.44 72 ASP A N 1
ATOM 572 C CA . ASP A 1 72 ? 0.492 -11.249 4.381 1.00 73.44 72 ASP A CA 1
ATOM 573 C C . ASP A 1 72 ? 1.846 -11.798 4.873 1.00 73.44 72 ASP A C 1
ATOM 575 O O . ASP A 1 72 ? 1.919 -12.862 5.477 1.00 73.44 72 ASP A O 1
ATOM 579 N N . ARG A 1 73 ? 2.930 -11.022 4.725 1.00 67.06 73 ARG A N 1
ATOM 580 C CA . ARG A 1 73 ? 4.257 -11.369 5.275 1.00 67.06 73 ARG A CA 1
ATOM 581 C C . ARG A 1 73 ? 4.398 -11.130 6.786 1.00 67.06 73 ARG A C 1
ATOM 583 O O . ARG A 1 73 ? 5.519 -11.044 7.280 1.00 67.06 73 ARG A O 1
ATOM 590 N N . ASP A 1 74 ? 3.282 -10.967 7.491 1.00 49.66 74 ASP A N 1
ATOM 591 C CA . ASP A 1 74 ? 3.171 -10.758 8.940 1.00 49.66 74 ASP A CA 1
ATOM 592 C C . ASP A 1 74 ? 4.050 -9.614 9.484 1.00 49.66 74 ASP A C 1
ATOM 594 O O . ASP A 1 74 ? 4.480 -9.585 10.635 1.00 49.66 74 ASP A O 1
ATOM 598 N N . GLN A 1 75 ? 4.329 -8.622 8.634 1.00 57.56 75 GLN A N 1
ATOM 599 C CA . GLN A 1 75 ? 4.871 -7.345 9.072 1.00 57.56 75 GLN A CA 1
ATOM 600 C C . GLN A 1 75 ? 3.694 -6.404 9.279 1.00 57.56 75 GLN A C 1
ATOM 602 O O . GLN A 1 75 ? 3.035 -5.980 8.326 1.00 57.56 75 GLN A O 1
ATOM 607 N N . THR A 1 76 ? 3.417 -6.092 10.543 1.00 50.78 76 THR A N 1
ATOM 608 C CA . THR A 1 76 ? 2.508 -4.997 10.882 1.00 50.78 76 THR A CA 1
ATOM 609 C C . THR A 1 76 ? 3.135 -3.712 10.350 1.00 50.78 76 THR A C 1
ATOM 611 O O . THR A 1 76 ? 4.221 -3.332 10.784 1.00 50.78 76 THR A O 1
ATOM 614 N N . ILE A 1 77 ? 2.483 -3.067 9.383 1.00 53.72 77 ILE A N 1
ATOM 615 C CA . ILE A 1 77 ? 2.919 -1.777 8.842 1.00 53.72 77 ILE A CA 1
ATOM 616 C C . ILE A 1 77 ? 2.226 -0.709 9.695 1.00 53.72 77 ILE A C 1
ATOM 618 O O . ILE A 1 77 ? 1.016 -0.520 9.550 1.00 53.72 77 ILE A O 1
ATOM 622 N N . PRO A 1 78 ? 2.933 -0.024 10.613 1.00 49.97 78 PRO A N 1
ATOM 623 C CA . PRO A 1 78 ? 2.299 0.987 11.444 1.00 49.97 78 PRO A CA 1
ATOM 624 C C . PRO A 1 78 ? 1.850 2.168 10.578 1.00 49.97 78 PRO A C 1
ATOM 626 O O . PRO A 1 78 ? 2.599 2.667 9.745 1.00 49.97 78 PRO A O 1
ATOM 629 N N . LEU A 1 79 ? 0.637 2.676 10.795 1.00 53.91 79 LEU A N 1
ATOM 630 C CA . LEU A 1 79 ? 0.096 3.798 10.015 1.00 53.91 79 LEU A CA 1
ATOM 631 C C . LEU A 1 79 ? 0.947 5.085 10.131 1.00 53.91 79 LEU A C 1
ATOM 633 O O . LEU A 1 79 ? 0.850 5.976 9.289 1.00 53.91 79 LEU A O 1
ATOM 637 N N . SER A 1 80 ? 1.827 5.169 11.136 1.00 53.41 80 SER A N 1
ATOM 638 C CA . SER A 1 80 ? 2.776 6.272 11.331 1.00 53.41 80 SER A CA 1
ATOM 639 C C . SER A 1 80 ? 3.763 6.461 10.173 1.00 53.41 80 SER A C 1
ATOM 641 O O . SER A 1 80 ? 4.250 7.574 9.990 1.00 53.41 80 SER A O 1
ATOM 643 N N . ILE A 1 81 ? 4.015 5.436 9.349 1.00 53.62 81 ILE A N 1
ATOM 644 C CA . ILE A 1 81 ? 4.824 5.571 8.122 1.00 53.62 81 ILE A CA 1
ATOM 645 C C . ILE A 1 81 ? 4.017 6.007 6.888 1.00 53.62 81 ILE A C 1
ATOM 647 O O . ILE A 1 81 ? 4.615 6.440 5.909 1.00 53.62 81 ILE A O 1
ATOM 651 N N . MET A 1 82 ? 2.678 5.982 6.931 1.00 54.38 82 MET A N 1
ATOM 652 C CA . MET A 1 82 ? 1.815 6.628 5.920 1.00 54.38 82 MET A CA 1
ATOM 653 C C . MET A 1 82 ? 1.546 8.112 6.233 1.00 54.38 82 MET A C 1
ATOM 655 O O . MET A 1 82 ? 0.906 8.814 5.455 1.00 54.38 82 MET A O 1
ATOM 659 N N . GLY A 1 83 ? 2.030 8.597 7.380 1.00 46.28 83 GLY A N 1
ATOM 660 C CA . GLY A 1 83 ? 1.655 9.870 7.990 1.00 46.28 83 GLY A CA 1
ATOM 661 C C . GLY A 1 83 ? 2.510 11.082 7.627 1.00 46.28 83 GLY A C 1
ATOM 662 O O . GLY A 1 83 ? 2.685 11.954 8.478 1.00 46.28 83 GLY A O 1
ATOM 663 N N . LYS A 1 84 ? 3.026 11.190 6.399 1.00 41.56 84 LYS A N 1
ATOM 664 C CA . LYS A 1 84 ? 3.352 12.515 5.855 1.00 41.56 84 LYS A CA 1
ATOM 665 C C . LYS A 1 84 ? 3.259 12.517 4.327 1.00 41.56 84 LYS A C 1
ATOM 667 O O . LYS A 1 84 ? 4.096 11.882 3.686 1.00 41.56 84 LYS A O 1
ATOM 672 N N . PRO A 1 85 ? 2.261 13.199 3.736 1.00 46.94 85 PRO A N 1
ATOM 673 C CA . PRO A 1 85 ? 2.322 13.493 2.312 1.00 46.94 85 PRO A CA 1
ATOM 674 C C . PRO A 1 85 ? 3.557 14.376 2.026 1.00 46.94 85 PRO A C 1
ATOM 676 O O . PRO A 1 85 ? 3.996 15.091 2.937 1.00 46.94 85 PRO A O 1
ATOM 679 N N . PRO A 1 86 ? 4.138 14.301 0.813 1.00 54.41 86 PRO A N 1
ATOM 680 C CA . PRO A 1 86 ? 5.178 15.233 0.379 1.00 54.41 86 PRO A CA 1
ATOM 681 C C . PRO A 1 86 ? 4.702 16.691 0.421 1.00 54.41 86 PRO A C 1
ATOM 683 O O . PRO A 1 86 ? 3.491 16.932 0.198 1.00 54.41 86 PRO A O 1
#

pLDDT: mean 74.12, std 15.7, range [38.75, 91.69]

Sequence (86 aa):
MIQIQEPKSPQEIDLPPGGERSFNACLVLVDRYRKTPMFLPCHTYYTALDTAIMIWNKAISHNGLFQDIISDRDQTIPLSIMGKPP

Secondary structure (DSSP, 8-state):
----PPPSS----PPP---TTS--EEEEE--TT-SS-EEEEE-TT--HHHHHHHIIIIIHHHH---S-EE-TTS-EE-GGGS----

Foldseek 3Di:
DDDDDDPPDPPPPWDPDDPPPAFGDWDWADDPPDPDIDIDGHHPPDDPVNVLVSCVVPVCVPPNDDCWDADPVRDTDHCVVSPDDD